Protein AF-A0A356KGA0-F1 (afdb_monomer)

Nearest PDB structures (foldseek):
  7dek-assembly2_D  TM=6.630E-01  e=8.974E-05  Pseudomonas aeruginosa PAO1
  8r39-assembly1_C-2  TM=6.824E-01  e=3.958E-04  Legionella pneumophila
  8bjd-assembly1_A  TM=7.118E-01  e=1.112E-03  Legionella pneumophila

Secondary structure (DSSP, 8-state):
--SHHHHHHHHHHHH----HHHHHHHHHHHHHHHHHHHS-HHHHHHHHHHHHHHHHHHHHHHHHHHHHHHHHHHHTTSTTEEE-TTS-EEE-SS---SPPPPTT-------EEE-TTS-EEEEHHHH-

pLDDT: mean 87.58, std 15.33, range [39.41, 97.88]

Sequence (128 aa):
AGEAGRGFADGLRGQLSISEDELDKQLFDLRVAMIKKQVPKQHQERAIRQAKSEMEKMKAGRQAKGAGEKWLAENGKKEGVKTTASGLQYKVLKEGTGPQPTAADTVTVHYVGKLIDGKEFDSSVKRG

Structure (mmCIF, N/CA/C/O backbone):
data_AF-A0A356KGA0-F1
#
_entry.id   AF-A0A356KGA0-F1
#
loop_
_atom_site.group_PDB
_atom_site.id
_atom_site.type_symbol
_atom_site.label_atom_id
_atom_site.label_alt_id
_atom_site.label_comp_id
_atom_site.label_asym_id
_atom_site.label_entity_id
_atom_site.label_seq_id
_atom_site.pdbx_PDB_ins_code
_atom_site.Cartn_x
_atom_site.Cartn_y
_atom_site.Cartn_z
_atom_site.occupancy
_atom_site.B_iso_or_equiv
_atom_site.auth_seq_id
_atom_site.auth_comp_id
_atom_site.auth_asym_id
_atom_site.auth_atom_id
_atom_site.pdbx_PDB_model_num
ATOM 1 N N . ALA A 1 1 ? -8.374 -16.882 -18.886 1.00 39.41 1 ALA A N 1
ATOM 2 C CA . ALA A 1 1 ? -6.981 -17.129 -19.313 1.00 39.41 1 ALA A CA 1
ATOM 3 C C . ALA A 1 1 ? -6.048 -16.186 -18.547 1.00 39.41 1 ALA A C 1
ATOM 5 O O . ALA A 1 1 ? -5.872 -15.051 -18.959 1.00 39.41 1 ALA A O 1
ATOM 6 N N . GLY A 1 2 ? -5.543 -16.596 -17.379 1.00 44.97 2 GLY A N 1
ATOM 7 C CA . GLY A 1 2 ? -4.738 -15.713 -16.513 1.00 44.97 2 GLY A CA 1
ATOM 8 C C . GLY A 1 2 ? -3.837 -16.422 -15.496 1.00 44.97 2 GLY A C 1
ATOM 9 O O . GLY A 1 2 ? -3.081 -15.759 -14.794 1.00 44.97 2 GLY A O 1
ATOM 10 N N . GLU A 1 3 ? -3.872 -17.755 -15.427 1.00 43.25 3 GLU A N 1
ATOM 11 C CA . GLU A 1 3 ? -3.122 -18.529 -14.425 1.00 43.25 3 GLU A CA 1
ATOM 12 C C . GLU A 1 3 ? -1.797 -19.102 -14.949 1.00 43.25 3 GLU A C 1
ATOM 14 O O . GLU A 1 3 ? -0.891 -19.370 -14.163 1.00 43.25 3 GLU A O 1
ATOM 19 N N . ALA A 1 4 ? -1.613 -19.190 -16.271 1.00 45.16 4 ALA A N 1
ATOM 20 C CA . ALA A 1 4 ? -0.406 -19.774 -16.866 1.00 45.16 4 ALA A CA 1
ATOM 21 C C . ALA A 1 4 ? 0.875 -18.940 -16.634 1.00 45.16 4 ALA A C 1
ATOM 23 O O . ALA A 1 4 ? 1.977 -19.479 -16.673 1.00 45.16 4 ALA A O 1
ATOM 24 N N . GLY A 1 5 ? 0.752 -17.635 -16.357 1.00 45.03 5 GLY A N 1
ATOM 25 C CA . GLY A 1 5 ? 1.905 -16.755 -16.123 1.00 45.03 5 GLY A CA 1
ATOM 26 C C . GLY A 1 5 ? 2.461 -16.800 -14.696 1.00 45.03 5 GLY A C 1
ATOM 27 O O . GLY A 1 5 ? 3.655 -16.576 -14.504 1.00 45.03 5 GLY A O 1
ATOM 28 N N . ARG A 1 6 ? 1.623 -17.107 -13.691 1.00 51.66 6 ARG A N 1
ATOM 29 C CA . ARG A 1 6 ? 2.071 -17.195 -12.288 1.00 51.66 6 ARG A CA 1
ATOM 30 C C . ARG A 1 6 ? 2.831 -18.491 -12.034 1.00 51.66 6 ARG A C 1
ATOM 32 O O . ARG A 1 6 ? 3.944 -18.431 -11.530 1.00 51.66 6 ARG A O 1
ATOM 39 N N . GLY A 1 7 ? 2.310 -19.620 -12.521 1.00 46.81 7 GLY A N 1
ATOM 40 C CA . GLY A 1 7 ? 2.945 -20.932 -12.356 1.00 46.81 7 GLY A CA 1
ATOM 41 C C . GLY A 1 7 ? 4.339 -21.039 -12.983 1.00 46.81 7 GLY A C 1
ATOM 42 O O . GLY A 1 7 ? 5.214 -21.671 -12.404 1.00 46.81 7 GLY A O 1
ATOM 43 N N . PHE A 1 8 ? 4.593 -20.370 -14.114 1.00 52.25 8 PHE A N 1
ATOM 44 C CA . PHE A 1 8 ? 5.932 -20.346 -14.718 1.00 52.25 8 PHE A CA 1
ATOM 45 C C . PHE A 1 8 ? 6.933 -19.532 -13.879 1.00 52.25 8 PHE A C 1
ATOM 47 O O . PHE A 1 8 ? 8.061 -19.965 -13.655 1.00 52.25 8 PHE A O 1
ATOM 54 N N . ALA A 1 9 ? 6.506 -18.379 -13.353 1.00 53.53 9 ALA A N 1
ATOM 55 C CA . ALA A 1 9 ? 7.329 -17.547 -12.475 1.00 53.53 9 ALA A CA 1
ATOM 56 C C . ALA A 1 9 ? 7.525 -18.163 -11.075 1.00 53.53 9 ALA A C 1
ATOM 58 O O . ALA A 1 9 ? 8.529 -17.892 -10.419 1.00 53.53 9 ALA A O 1
ATOM 59 N N . ASP A 1 10 ? 6.571 -18.963 -10.595 1.00 58.59 10 ASP A N 1
ATOM 60 C CA . ASP A 1 10 ? 6.676 -19.737 -9.352 1.00 58.59 10 ASP A CA 1
ATOM 61 C C . ASP A 1 10 ? 7.566 -20.983 -9.539 1.00 58.59 10 ASP A C 1
ATOM 63 O O . ASP A 1 10 ? 8.422 -21.258 -8.701 1.00 58.59 10 ASP A O 1
ATOM 67 N N . GLY A 1 11 ? 7.446 -21.686 -10.673 1.00 55.44 11 GLY A N 1
ATOM 68 C CA . GLY A 1 11 ? 8.246 -22.873 -11.003 1.00 55.44 11 GLY A CA 1
ATOM 69 C C . GLY A 1 11 ? 9.735 -22.579 -11.209 1.00 55.44 11 GLY A C 1
ATOM 70 O O . GLY A 1 11 ? 10.581 -23.345 -10.756 1.00 55.44 11 GLY A O 1
ATOM 71 N N . LEU A 1 12 ? 10.078 -21.429 -11.799 1.00 54.38 12 LEU A N 1
ATOM 72 C CA . LEU A 1 12 ? 11.472 -20.972 -11.904 1.00 54.38 12 LEU A CA 1
ATOM 73 C C . LEU A 1 12 ? 12.086 -20.602 -10.543 1.00 54.38 12 LEU A C 1
ATOM 75 O O . LEU A 1 12 ? 13.283 -20.800 -10.343 1.00 54.38 12 LEU A O 1
ATOM 79 N N . ARG A 1 13 ? 11.280 -20.107 -9.592 1.00 55.97 13 ARG A N 1
ATOM 80 C CA . ARG A 1 13 ? 11.744 -19.730 -8.244 1.00 55.97 13 ARG A CA 1
ATOM 81 C C . ARG A 1 13 ? 12.117 -20.930 -7.372 1.00 55.97 13 ARG A C 1
ATOM 83 O O . ARG A 1 13 ? 12.976 -20.793 -6.510 1.00 55.97 13 ARG A O 1
ATOM 90 N N . GLY A 1 14 ? 11.500 -22.092 -7.590 1.00 51.50 14 GLY A N 1
ATOM 91 C CA . GLY A 1 14 ? 11.787 -23.310 -6.823 1.00 51.50 14 GLY A CA 1
ATOM 92 C C . GLY A 1 14 ? 13.060 -24.052 -7.245 1.00 51.50 14 GLY A C 1
ATOM 93 O O . GLY A 1 14 ? 13.558 -24.873 -6.480 1.00 51.50 14 GLY A O 1
ATOM 94 N N . GLN A 1 15 ? 13.589 -23.775 -8.444 1.00 50.69 15 GLN A N 1
ATOM 95 C CA . GLN A 1 15 ? 14.655 -24.577 -9.062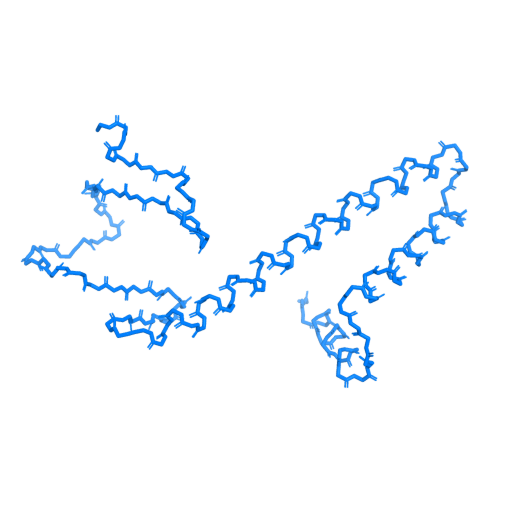 1.00 50.69 15 GLN A CA 1
ATOM 96 C C . GLN A 1 15 ? 15.939 -23.793 -9.382 1.00 50.69 15 GLN A C 1
ATOM 98 O O . GLN A 1 15 ? 16.959 -24.407 -9.689 1.00 50.69 15 GLN A O 1
ATOM 103 N N . LEU A 1 16 ? 15.930 -22.459 -9.271 1.00 47.75 16 LEU A N 1
ATOM 104 C CA . LEU A 1 16 ? 17.131 -21.627 -9.367 1.00 47.75 16 LEU A CA 1
ATOM 105 C C . LEU A 1 16 ? 17.381 -20.904 -8.043 1.00 47.75 16 LEU A C 1
ATOM 107 O O . LEU A 1 16 ? 16.610 -20.042 -7.634 1.00 47.75 16 LEU A O 1
ATOM 111 N N . SER A 1 17 ? 18.509 -21.211 -7.405 1.00 58.81 17 SER A N 1
ATOM 112 C CA . SER A 1 17 ? 19.058 -20.491 -6.252 1.00 58.81 17 SER A CA 1
ATOM 113 C C . SER A 1 17 ? 19.618 -19.120 -6.663 1.00 58.81 17 SER A C 1
ATOM 115 O O . SER A 1 17 ? 20.804 -18.842 -6.492 1.00 58.81 17 SER A O 1
ATOM 117 N N . ILE A 1 18 ? 18.789 -18.284 -7.281 1.00 69.19 18 ILE A N 1
ATOM 118 C CA . ILE A 1 18 ? 19.140 -16.938 -7.736 1.00 69.19 18 ILE A CA 1
ATOM 119 C C . ILE A 1 18 ? 18.312 -15.945 -6.918 1.00 69.19 18 ILE A C 1
ATOM 121 O O . ILE A 1 18 ? 17.106 -16.117 -6.750 1.00 69.19 18 ILE A O 1
ATOM 125 N N . SER A 1 19 ? 18.966 -14.919 -6.368 1.00 82.75 19 SER A N 1
ATOM 126 C CA . SER A 1 19 ? 18.284 -13.863 -5.615 1.00 82.75 19 SER A CA 1
ATOM 127 C C . SER A 1 19 ? 17.364 -13.044 -6.526 1.00 82.75 19 SER A C 1
ATOM 129 O O . SER A 1 19 ? 17.587 -12.952 -7.733 1.00 82.75 19 SER A O 1
ATOM 131 N N . GLU A 1 20 ? 16.341 -12.397 -5.958 1.00 82.06 20 GLU A N 1
ATOM 132 C CA . GLU A 1 20 ? 15.443 -11.520 -6.730 1.00 82.06 20 GLU A CA 1
ATOM 133 C C . GLU A 1 20 ? 16.209 -10.419 -7.484 1.00 82.06 20 GLU A C 1
ATOM 135 O O . GLU A 1 20 ? 15.871 -10.104 -8.623 1.00 82.06 20 GLU A O 1
ATOM 140 N N . ASP A 1 21 ? 17.276 -9.886 -6.882 1.00 85.69 21 ASP A N 1
ATOM 141 C CA . ASP A 1 21 ? 18.137 -8.875 -7.502 1.00 85.69 21 ASP A CA 1
ATOM 142 C C . ASP A 1 21 ? 18.908 -9.412 -8.719 1.00 85.69 21 ASP A C 1
ATOM 144 O O . ASP A 1 21 ? 19.056 -8.709 -9.721 1.00 85.69 21 ASP A O 1
ATOM 148 N N . GLU A 1 22 ? 19.388 -10.656 -8.658 1.00 88.31 22 GLU A N 1
ATOM 149 C CA . GLU A 1 22 ? 20.135 -11.263 -9.763 1.00 88.31 22 GLU A CA 1
ATOM 150 C C . GLU A 1 22 ? 19.194 -11.676 -10.907 1.00 88.31 22 GLU A C 1
ATOM 152 O O . GLU A 1 22 ? 19.523 -11.475 -12.076 1.00 88.31 22 GLU A O 1
ATOM 157 N N . LEU A 1 23 ? 17.981 -12.147 -10.592 1.00 88.12 23 LEU A N 1
ATOM 158 C CA . LEU A 1 23 ? 16.933 -12.391 -11.590 1.00 88.12 23 LEU A CA 1
ATOM 159 C C . LEU A 1 23 ? 16.562 -11.104 -12.340 1.00 88.12 23 LEU A C 1
ATOM 161 O O . LEU A 1 23 ? 16.426 -11.100 -13.565 1.00 88.12 23 LEU A O 1
ATOM 165 N N . ASP A 1 24 ? 16.422 -10.004 -11.605 1.00 88.44 24 ASP A N 1
ATOM 166 C CA . ASP A 1 24 ? 16.148 -8.687 -12.162 1.00 88.44 24 ASP A CA 1
ATOM 167 C C . ASP A 1 24 ? 17.256 -8.256 -13.130 1.00 88.44 24 ASP A C 1
ATOM 169 O O . ASP A 1 24 ? 16.980 -7.899 -14.281 1.00 88.44 24 ASP A O 1
ATOM 173 N N . LYS A 1 25 ? 18.517 -8.349 -12.706 1.00 90.69 25 LYS A N 1
ATOM 174 C CA . LYS A 1 25 ? 19.672 -8.023 -13.547 1.00 90.69 25 LYS A CA 1
ATOM 175 C C . LYS A 1 25 ? 19.700 -8.853 -14.836 1.00 90.69 25 LYS A C 1
ATOM 177 O O . LYS A 1 25 ? 19.834 -8.285 -15.918 1.00 90.69 25 LYS A O 1
ATOM 182 N N . GLN A 1 26 ? 19.497 -10.169 -14.745 1.00 92.31 26 GLN A N 1
ATOM 183 C CA . GLN A 1 26 ? 19.457 -11.048 -15.919 1.00 92.31 26 GLN A CA 1
ATOM 184 C C . GLN A 1 26 ? 18.319 -10.687 -16.883 1.00 92.31 26 GLN A C 1
ATOM 186 O O . GLN A 1 26 ? 18.511 -10.671 -18.102 1.00 92.31 26 GLN A O 1
ATOM 191 N N . LEU A 1 27 ? 17.138 -10.353 -16.356 1.00 92.00 27 LEU A N 1
ATOM 192 C CA . LEU A 1 27 ? 16.001 -9.927 -17.169 1.00 92.00 27 LEU A CA 1
ATOM 193 C C . LEU A 1 27 ? 16.274 -8.588 -17.871 1.00 92.00 27 LEU A C 1
ATOM 195 O O . LEU A 1 27 ? 15.886 -8.404 -19.030 1.00 92.00 27 LEU A O 1
ATOM 199 N N . PHE A 1 28 ? 16.957 -7.663 -17.195 1.00 94.38 28 PHE A N 1
ATOM 200 C CA . PHE A 1 28 ? 17.378 -6.399 -17.790 1.00 94.38 28 PHE A CA 1
ATOM 201 C C . PHE A 1 28 ? 18.362 -6.614 -18.935 1.00 94.38 28 PHE A C 1
ATOM 203 O O . PHE A 1 28 ? 18.142 -6.094 -20.030 1.00 94.38 28 PHE A O 1
ATOM 210 N N . ASP A 1 29 ? 19.401 -7.416 -18.711 1.00 95.19 29 ASP A N 1
ATOM 211 C CA . ASP A 1 29 ? 20.421 -7.716 -19.715 1.00 95.19 29 ASP A CA 1
ATOM 212 C C . ASP A 1 29 ? 19.802 -8.380 -20.950 1.00 95.19 29 ASP A C 1
ATOM 214 O O . ASP A 1 29 ? 20.070 -7.969 -22.085 1.00 95.19 29 ASP A O 1
ATOM 218 N N . LEU A 1 30 ? 18.884 -9.332 -20.744 1.00 95.25 30 LEU A N 1
ATOM 219 C CA . LEU A 1 30 ? 18.113 -9.949 -21.822 1.00 95.25 30 LEU A CA 1
ATOM 220 C C . LEU A 1 30 ? 17.293 -8.906 -22.601 1.00 95.25 30 LEU A C 1
ATOM 222 O O . LEU A 1 30 ? 17.285 -8.912 -23.836 1.00 95.25 30 LEU A O 1
ATOM 226 N N . ARG A 1 31 ? 16.632 -7.971 -21.907 1.00 93.25 31 ARG A N 1
ATOM 227 C CA . ARG A 1 31 ? 15.842 -6.907 -22.545 1.00 93.25 31 ARG A CA 1
ATOM 228 C C . ARG A 1 31 ? 16.720 -5.929 -23.324 1.00 93.25 31 ARG A C 1
ATOM 230 O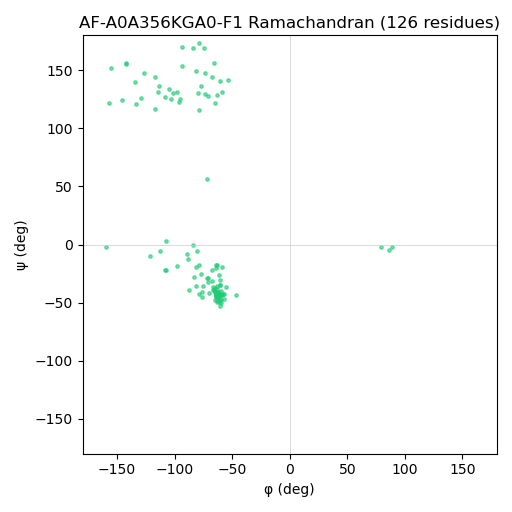 O . ARG A 1 31 ? 16.355 -5.543 -24.434 1.00 93.25 31 ARG A O 1
ATOM 237 N N . VAL A 1 32 ? 17.896 -5.579 -22.806 1.00 96.62 32 VAL A N 1
ATOM 238 C CA . VAL A 1 32 ? 18.893 -4.761 -23.513 1.00 96.62 32 VAL A CA 1
ATOM 239 C C . VAL A 1 32 ? 19.394 -5.475 -24.769 1.00 96.62 32 VAL A C 1
ATOM 241 O O . VAL A 1 32 ? 19.475 -4.849 -25.828 1.00 96.62 32 VAL A O 1
ATOM 244 N N . ALA A 1 33 ? 19.689 -6.775 -24.694 1.00 97.00 33 ALA A N 1
ATOM 245 C CA . ALA A 1 33 ? 20.108 -7.565 -25.851 1.00 97.00 33 ALA A CA 1
ATOM 246 C C . ALA A 1 33 ? 19.022 -7.602 -26.942 1.00 97.00 33 ALA A C 1
ATOM 248 O O . ALA A 1 33 ? 19.320 -7.390 -28.120 1.00 97.00 33 ALA A O 1
ATOM 249 N N . MET A 1 34 ? 17.752 -7.782 -26.557 1.00 96.00 34 MET A N 1
ATOM 250 C CA . MET A 1 34 ? 16.622 -7.723 -27.491 1.00 96.00 34 MET A CA 1
ATOM 251 C C . MET A 1 34 ? 16.466 -6.339 -28.136 1.00 96.00 34 MET A C 1
ATOM 253 O O . MET A 1 34 ? 16.310 -6.254 -29.355 1.00 96.00 34 MET A O 1
ATOM 257 N N . ILE A 1 35 ? 16.581 -5.256 -27.357 1.00 96.25 35 ILE A N 1
ATOM 258 C CA . ILE A 1 35 ? 16.532 -3.877 -27.873 1.00 96.25 35 ILE A CA 1
ATOM 259 C C . ILE A 1 35 ? 17.643 -3.648 -28.896 1.00 96.25 35 ILE A C 1
ATOM 261 O O . ILE A 1 35 ? 17.377 -3.161 -29.990 1.00 96.25 35 ILE A O 1
ATOM 265 N N . LYS A 1 36 ? 18.882 -4.044 -28.589 1.00 94.62 36 LYS A N 1
ATOM 266 C CA . LYS A 1 36 ? 20.012 -3.882 -29.515 1.00 94.62 36 LYS A CA 1
ATOM 267 C C . LYS A 1 36 ? 19.817 -4.637 -30.834 1.00 94.62 36 LYS A C 1
ATOM 269 O O . LYS A 1 36 ? 20.316 -4.180 -31.859 1.00 94.62 36 LYS A O 1
ATOM 274 N N . LYS A 1 37 ? 19.097 -5.765 -30.813 1.00 95.94 37 LYS A N 1
ATOM 275 C CA . LYS A 1 37 ? 18.810 -6.589 -31.997 1.00 95.94 37 LYS A CA 1
ATOM 276 C C . LYS A 1 37 ? 17.643 -6.060 -32.840 1.00 95.94 37 LYS A C 1
ATOM 278 O O . LYS A 1 37 ? 17.683 -6.201 -34.055 1.00 95.94 37 LYS A O 1
ATOM 283 N N . GLN A 1 38 ? 16.608 -5.496 -32.214 1.00 93.19 38 GLN A N 1
ATOM 284 C CA . GLN A 1 38 ? 15.342 -5.158 -32.888 1.00 93.19 38 GLN A CA 1
ATOM 285 C C . GLN A 1 38 ? 15.120 -3.653 -33.093 1.00 93.19 38 GLN A C 1
ATOM 287 O O . GLN A 1 38 ? 14.349 -3.261 -33.965 1.00 93.19 38 GLN A O 1
ATOM 292 N N . VAL A 1 39 ? 15.777 -2.796 -32.308 1.00 95.19 39 VAL A N 1
ATOM 293 C CA . VAL A 1 39 ? 15.576 -1.342 -32.336 1.00 95.19 39 VAL A CA 1
ATOM 294 C C . VAL A 1 39 ? 16.715 -0.667 -33.116 1.00 95.19 39 VAL A C 1
ATOM 296 O O . VAL A 1 39 ? 17.889 -0.924 -32.817 1.00 95.19 39 VAL A O 1
ATOM 299 N N . PRO A 1 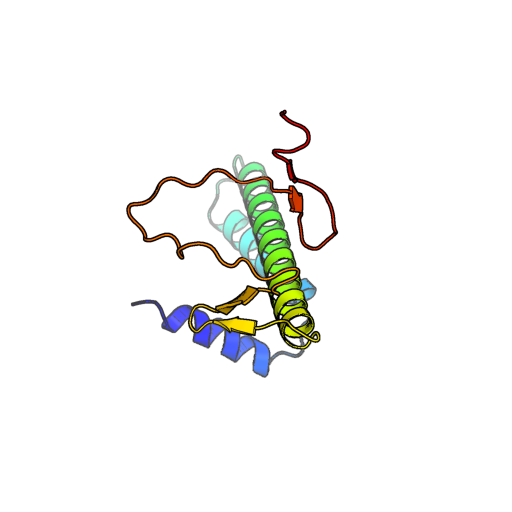40 ? 16.416 0.231 -34.081 1.00 96.69 40 PRO A N 1
ATOM 300 C CA . PRO A 1 40 ? 17.435 1.010 -34.788 1.00 96.69 40 PRO A CA 1
ATOM 301 C C . PRO A 1 40 ? 18.354 1.764 -33.819 1.00 96.69 40 PRO A C 1
ATOM 303 O O . PRO A 1 40 ? 17.869 2.315 -32.832 1.00 96.69 40 PRO A O 1
ATOM 306 N N . LYS A 1 41 ? 19.663 1.847 -34.113 1.00 94.75 41 LYS A N 1
ATOM 307 C CA . LYS A 1 41 ? 20.683 2.445 -33.216 1.00 94.75 41 LYS A CA 1
ATOM 308 C C . LYS A 1 41 ? 20.273 3.799 -32.623 1.00 94.75 41 LYS A C 1
ATOM 310 O O . LYS A 1 41 ? 20.394 3.989 -31.419 1.00 94.75 41 LYS A O 1
ATOM 315 N N . GLN A 1 42 ? 19.696 4.680 -33.442 1.00 94.81 42 GLN A N 1
ATOM 316 C CA . GLN A 1 42 ? 19.197 6.006 -33.043 1.00 94.81 42 GLN A CA 1
ATOM 317 C C . GLN A 1 42 ? 18.121 5.996 -31.938 1.00 94.81 42 GLN A C 1
ATOM 319 O O . GLN A 1 42 ? 17.889 7.010 -31.287 1.00 94.81 42 GLN A O 1
ATOM 324 N N . HIS A 1 43 ? 17.448 4.866 -31.709 1.00 95.94 43 HIS A N 1
ATOM 325 C CA . HIS A 1 43 ? 16.400 4.720 -30.697 1.00 95.94 43 HIS A CA 1
ATOM 326 C C . HIS A 1 43 ? 16.794 3.791 -29.540 1.00 95.94 43 HIS A C 1
ATOM 328 O O . HIS A 1 43 ? 16.046 3.696 -28.565 1.00 95.94 43 HIS A O 1
ATOM 334 N N . GLN A 1 44 ? 17.956 3.129 -29.606 1.00 93.62 44 GLN A N 1
ATOM 335 C CA . GLN A 1 44 ? 18.374 2.150 -28.596 1.00 93.62 44 GLN A CA 1
ATOM 336 C C . GLN A 1 44 ? 18.516 2.780 -27.211 1.00 93.62 44 GLN A C 1
ATOM 338 O O . GLN A 1 44 ? 17.989 2.238 -26.245 1.00 93.62 44 GLN A O 1
ATOM 343 N N . GLU A 1 45 ? 19.155 3.945 -27.100 1.00 94.62 45 GLU A N 1
ATOM 344 C CA . GLU A 1 45 ? 19.359 4.613 -25.807 1.00 94.62 45 GLU A CA 1
ATOM 345 C C . GLU A 1 45 ? 18.037 4.990 -25.132 1.00 94.62 45 GLU A C 1
ATOM 347 O O . GLU A 1 45 ? 17.840 4.731 -23.942 1.00 94.62 45 GLU A O 1
ATOM 352 N N . ARG A 1 46 ? 17.089 5.542 -25.901 1.00 96.19 46 ARG A N 1
ATOM 353 C CA . ARG A 1 46 ? 15.750 5.871 -25.396 1.00 96.19 46 ARG A CA 1
ATOM 354 C C . ARG A 1 46 ? 15.011 4.614 -24.941 1.00 96.19 46 ARG A C 1
ATOM 356 O O . ARG A 1 46 ? 14.428 4.625 -23.858 1.00 96.19 46 ARG A O 1
ATOM 363 N N . ALA A 1 47 ? 15.061 3.543 -25.732 1.00 96.06 47 ALA A N 1
ATOM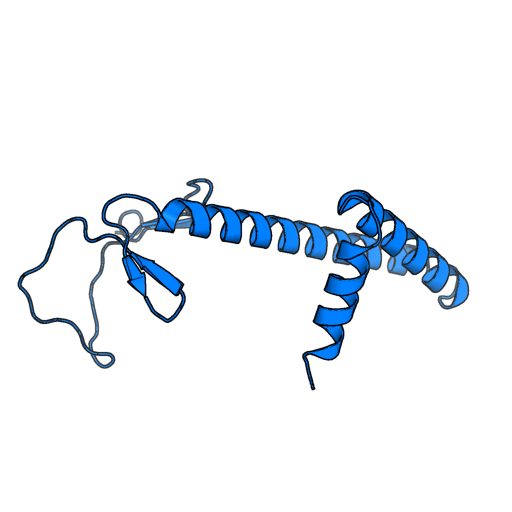 364 C CA . ALA A 1 47 ? 14.420 2.275 -25.399 1.00 96.06 47 ALA A CA 1
ATOM 365 C C . ALA A 1 47 ? 15.037 1.626 -24.146 1.00 96.06 47 ALA A C 1
ATOM 367 O O . ALA A 1 47 ? 14.304 1.167 -23.272 1.00 96.06 47 ALA A O 1
ATOM 368 N N . ILE A 1 48 ? 16.367 1.649 -24.002 1.00 95.62 48 ILE A N 1
ATOM 369 C CA . ILE A 1 48 ? 17.070 1.147 -22.810 1.00 95.62 48 ILE A CA 1
ATOM 370 C C . ILE A 1 48 ? 16.703 1.985 -21.580 1.00 95.62 48 ILE A C 1
ATOM 372 O O . ILE A 1 48 ? 16.415 1.429 -20.520 1.00 95.62 48 ILE A O 1
ATOM 376 N N . ARG A 1 49 ? 16.648 3.317 -21.707 1.00 96.19 49 ARG A N 1
ATOM 377 C CA . ARG A 1 49 ? 16.240 4.210 -20.611 1.00 96.19 49 ARG A CA 1
ATOM 378 C C . ARG A 1 49 ? 14.804 3.940 -20.155 1.00 96.19 49 ARG A C 1
ATOM 380 O O . ARG A 1 49 ? 14.544 3.922 -18.953 1.00 96.19 49 ARG A O 1
ATOM 387 N N . GLN A 1 50 ? 13.885 3.722 -21.094 1.00 95.06 50 GLN A N 1
ATOM 388 C CA . GLN A 1 50 ? 12.499 3.359 -20.788 1.00 95.06 50 GLN A CA 1
ATOM 389 C C . GLN A 1 50 ? 12.418 1.993 -20.105 1.00 95.06 50 GLN A C 1
ATOM 391 O O . GLN A 1 50 ? 11.817 1.895 -19.039 1.00 95.06 50 GLN A O 1
ATOM 396 N N . ALA A 1 51 ? 13.100 0.979 -20.644 1.00 94.38 51 ALA A N 1
ATOM 397 C CA . ALA A 1 51 ? 13.158 -0.352 -20.044 1.00 94.38 51 ALA A CA 1
ATOM 398 C C . ALA A 1 51 ? 13.708 -0.313 -18.609 1.00 94.38 51 ALA A C 1
ATOM 400 O O . ALA A 1 51 ? 13.138 -0.944 -17.722 1.00 94.38 51 ALA A O 1
ATOM 401 N N . LYS A 1 52 ? 14.761 0.478 -18.360 1.00 93.81 52 LYS A N 1
ATOM 402 C CA . LYS A 1 52 ? 15.308 0.674 -17.011 1.00 93.81 52 LYS A CA 1
ATOM 403 C C . LYS A 1 52 ? 14.283 1.330 -16.087 1.00 93.81 52 LYS A C 1
ATOM 405 O O . LYS A 1 52 ? 14.053 0.845 -14.990 1.00 93.81 52 LYS A O 1
ATOM 410 N N . SER A 1 53 ? 13.627 2.403 -16.529 1.00 95.50 53 SER A N 1
ATOM 411 C CA . SER A 1 53 ? 12.615 3.085 -15.711 1.00 95.50 53 SER A CA 1
ATOM 412 C C . SER A 1 53 ? 11.411 2.195 -15.385 1.00 95.50 53 SER A C 1
ATOM 414 O O . SER A 1 53 ? 10.922 2.231 -14.259 1.00 95.50 53 SER A O 1
ATOM 416 N N . GLU A 1 54 ? 10.928 1.402 -16.342 1.00 92.88 54 GLU A N 1
ATOM 417 C CA . GLU A 1 54 ? 9.845 0.438 -16.118 1.00 92.88 54 GLU A CA 1
ATOM 418 C C . GLU A 1 54 ? 10.251 -0.633 -15.113 1.00 92.88 54 GLU A C 1
ATOM 420 O O . GLU A 1 54 ? 9.491 -0.948 -14.202 1.00 92.88 54 GLU A O 1
ATOM 425 N N . MET A 1 55 ? 11.462 -1.163 -15.252 1.00 91.94 55 MET A N 1
ATOM 426 C CA . MET A 1 55 ? 11.982 -2.181 -14.357 1.00 91.94 55 MET A CA 1
ATOM 427 C C . MET A 1 55 ? 12.140 -1.664 -12.926 1.00 91.94 55 MET A C 1
ATOM 429 O O . MET A 1 55 ? 11.686 -2.331 -12.003 1.00 91.94 55 MET A O 1
ATOM 433 N N . GLU A 1 56 ? 12.700 -0.469 -12.730 1.00 92.50 56 GLU A N 1
ATOM 434 C CA . GLU A 1 56 ? 12.807 0.148 -11.400 1.00 92.50 56 GLU A CA 1
ATOM 435 C C . GLU A 1 56 ? 11.424 0.356 -10.764 1.00 92.50 56 GLU A C 1
ATOM 437 O O . GLU A 1 56 ? 11.228 0.066 -9.585 1.00 92.50 56 GLU A O 1
ATOM 442 N N . LYS A 1 57 ? 10.420 0.777 -11.549 1.00 92.44 57 LYS A N 1
ATOM 443 C CA . LYS A 1 57 ? 9.030 0.883 -11.069 1.00 92.44 57 LYS A CA 1
ATOM 444 C C . LYS A 1 57 ? 8.453 -0.476 -10.675 1.00 92.44 57 LYS A C 1
ATOM 446 O O . LYS A 1 57 ? 7.801 -0.585 -9.639 1.00 92.44 57 LYS A O 1
ATOM 451 N N . MET A 1 58 ? 8.695 -1.512 -11.478 1.00 89.75 58 MET A N 1
ATOM 452 C CA . MET A 1 58 ? 8.252 -2.878 -11.185 1.00 89.75 58 MET A CA 1
ATOM 453 C C . MET A 1 58 ? 8.946 -3.432 -9.939 1.00 89.75 58 MET A C 1
ATOM 455 O O . MET A 1 58 ? 8.293 -4.043 -9.095 1.00 89.75 58 MET A O 1
ATOM 459 N N . LYS A 1 59 ? 1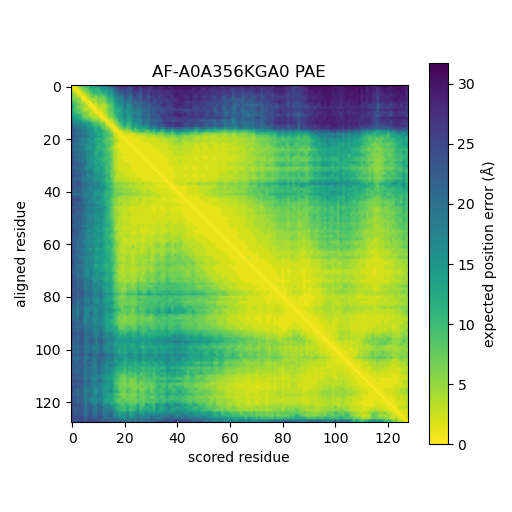0.248 -3.179 -9.778 1.00 90.25 59 LYS A N 1
ATOM 460 C CA . LYS A 1 59 ? 11.019 -3.540 -8.587 1.00 90.25 59 LYS A CA 1
ATOM 461 C C . LYS A 1 59 ? 10.465 -2.852 -7.344 1.00 90.25 59 LYS A C 1
ATOM 463 O O . LYS A 1 59 ? 10.098 -3.547 -6.401 1.00 90.25 59 LYS A O 1
ATOM 468 N N . ALA A 1 60 ? 10.300 -1.532 -7.379 1.00 89.88 60 ALA A N 1
ATOM 469 C CA . ALA A 1 60 ? 9.713 -0.775 -6.278 1.00 89.88 60 ALA A CA 1
ATOM 470 C C . ALA A 1 60 ? 8.294 -1.265 -5.932 1.00 89.88 60 ALA A C 1
ATOM 472 O O . ALA A 1 60 ? 7.972 -1.449 -4.761 1.00 89.88 60 ALA A O 1
ATOM 473 N N . GLY A 1 61 ? 7.459 -1.551 -6.938 1.00 89.88 61 GLY A N 1
ATOM 474 C CA . GLY A 1 61 ? 6.114 -2.097 -6.740 1.00 89.88 61 GLY A CA 1
ATOM 475 C C . GLY A 1 61 ? 6.113 -3.488 -6.099 1.00 89.88 61 GLY A C 1
ATOM 476 O O . GLY A 1 61 ? 5.346 -3.735 -5.170 1.00 89.88 61 GLY A O 1
ATOM 477 N N . ARG A 1 62 ? 6.998 -4.391 -6.543 1.00 89.75 62 ARG A N 1
ATOM 478 C CA . ARG A 1 62 ? 7.168 -5.724 -5.935 1.00 89.75 62 ARG A CA 1
ATOM 479 C C . ARG A 1 62 ? 7.663 -5.628 -4.496 1.00 89.75 62 ARG A C 1
ATOM 481 O O . ARG A 1 62 ? 7.106 -6.296 -3.633 1.00 89.75 62 ARG A O 1
ATOM 488 N N . GLN A 1 63 ? 8.646 -4.771 -4.227 1.00 8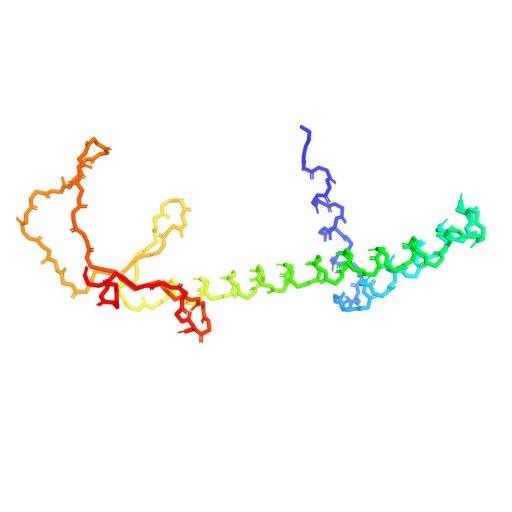9.69 63 GLN A N 1
ATOM 489 C CA . GLN A 1 63 ? 9.164 -4.541 -2.878 1.00 89.69 63 GLN A CA 1
ATOM 490 C C . GLN A 1 63 ? 8.084 -3.975 -1.949 1.00 89.69 63 GLN A C 1
ATOM 492 O O . GLN A 1 63 ? 7.900 -4.490 -0.849 1.00 89.69 63 GLN A O 1
ATOM 497 N N . ALA A 1 64 ? 7.320 -2.978 -2.404 1.00 89.75 64 ALA A N 1
ATOM 498 C CA . ALA A 1 64 ? 6.207 -2.414 -1.642 1.00 89.75 64 ALA A CA 1
ATOM 499 C C . ALA A 1 64 ? 5.119 -3.462 -1.361 1.00 89.75 64 ALA A C 1
ATOM 501 O O . ALA A 1 64 ? 4.630 -3.559 -0.235 1.00 89.75 64 ALA A O 1
ATOM 502 N N . LYS A 1 65 ? 4.783 -4.292 -2.357 1.00 90.44 65 LYS A N 1
ATOM 503 C CA . LYS A 1 65 ? 3.842 -5.403 -2.188 1.00 90.44 65 LYS A CA 1
ATOM 504 C C . LYS A 1 65 ? 4.353 -6.417 -1.160 1.00 90.44 65 LYS A C 1
ATOM 506 O O . LYS A 1 65 ? 3.623 -6.740 -0.230 1.00 90.44 65 LYS A O 1
ATOM 511 N N . GLY A 1 66 ? 5.602 -6.863 -1.284 1.00 91.44 66 GLY A N 1
ATOM 512 C CA . GLY A 1 66 ? 6.205 -7.819 -0.354 1.00 91.44 66 GLY A CA 1
ATOM 513 C C . GLY A 1 66 ? 6.311 -7.272 1.073 1.00 91.44 66 GLY A C 1
ATOM 514 O O . GLY A 1 66 ? 6.052 -7.996 2.032 1.00 91.44 66 GLY A O 1
ATOM 515 N N . ALA A 1 67 ? 6.630 -5.984 1.236 1.00 92.12 67 ALA A N 1
ATOM 516 C CA . ALA A 1 67 ? 6.6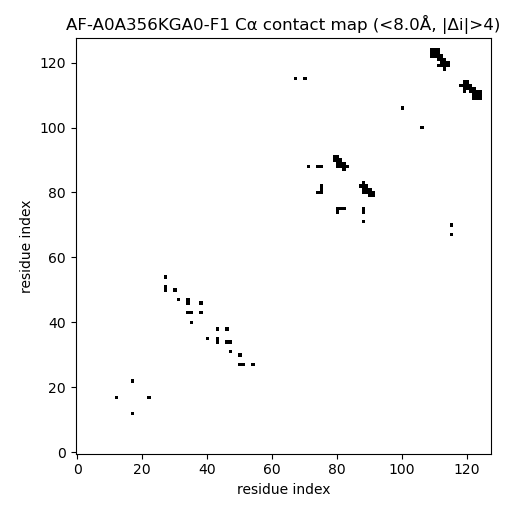14 -5.318 2.538 1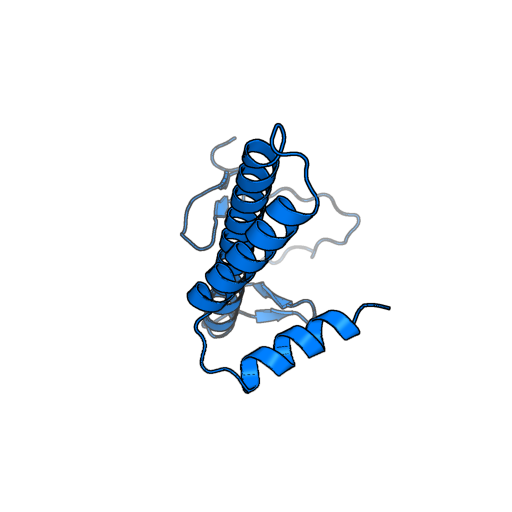.00 92.12 67 ALA A CA 1
ATOM 517 C C . ALA A 1 67 ? 5.197 -5.263 3.133 1.00 92.12 67 ALA A C 1
ATOM 519 O O . ALA A 1 67 ? 5.020 -5.556 4.314 1.00 92.12 67 ALA A O 1
ATOM 520 N N . GLY A 1 68 ? 4.184 -4.952 2.317 1.00 93.44 68 GLY A N 1
ATOM 521 C CA . GLY A 1 68 ? 2.782 -4.947 2.736 1.00 93.44 68 GLY A CA 1
ATOM 522 C C . GLY A 1 68 ? 2.269 -6.331 3.141 1.00 93.44 68 GLY A C 1
ATOM 523 O O . GLY A 1 68 ? 1.629 -6.463 4.180 1.00 93.44 68 GLY A O 1
ATOM 524 N N . GLU A 1 69 ? 2.589 -7.374 2.373 1.00 94.06 69 GLU A N 1
ATOM 525 C CA . GLU A 1 69 ? 2.215 -8.761 2.687 1.00 94.06 69 GLU A CA 1
ATOM 526 C C . GLU A 1 69 ? 2.840 -9.232 4.006 1.00 94.06 69 GLU A C 1
ATOM 528 O O . GLU A 1 69 ? 2.141 -9.792 4.853 1.00 94.06 69 GLU A O 1
ATOM 533 N N . LYS A 1 70 ? 4.130 -8.943 4.225 1.00 94.62 70 LYS A N 1
ATOM 534 C CA . LYS A 1 70 ? 4.810 -9.226 5.500 1.00 94.62 70 LYS A CA 1
ATOM 535 C C . LYS A 1 70 ? 4.159 -8.479 6.659 1.00 94.62 70 LYS A C 1
ATOM 537 O O . LYS A 1 70 ? 3.829 -9.091 7.672 1.00 94.62 70 LYS A O 1
ATOM 542 N N . TRP A 1 71 ? 3.911 -7.181 6.486 1.00 95.94 71 TRP A N 1
ATOM 543 C CA . TRP A 1 71 ? 3.279 -6.361 7.515 1.00 95.94 71 TRP A CA 1
ATOM 544 C C . TRP A 1 71 ? 1.886 -6.882 7.877 1.00 95.94 71 TRP A C 1
ATOM 546 O O . TRP A 1 71 ? 1.570 -6.992 9.057 1.00 95.94 71 TRP A O 1
ATOM 556 N N . LEU A 1 72 ? 1.063 -7.263 6.894 1.00 95.69 72 LEU A N 1
ATOM 557 C CA . LEU A 1 72 ? -0.261 -7.844 7.138 1.00 95.69 72 LEU A CA 1
ATOM 558 C C . LEU A 1 72 ? -0.166 -9.195 7.857 1.00 95.69 72 LEU A C 1
ATOM 560 O O . LEU A 1 72 ? -0.941 -9.450 8.781 1.00 95.69 72 LEU A O 1
ATOM 564 N N . ALA A 1 73 ? 0.790 -10.048 7.481 1.00 95.81 73 ALA A N 1
ATOM 565 C CA . ALA A 1 73 ? 1.005 -11.339 8.132 1.00 95.81 73 ALA A CA 1
ATOM 566 C C . ALA A 1 73 ? 1.409 -11.195 9.610 1.00 95.81 73 ALA A C 1
ATOM 568 O O . ALA A 1 73 ? 1.012 -12.010 10.444 1.00 95.81 73 ALA A O 1
ATOM 569 N N . GLU A 1 74 ? 2.183 -10.166 9.950 1.00 96.12 74 GLU A N 1
ATOM 570 C CA . GLU A 1 74 ? 2.561 -9.852 11.331 1.00 96.12 74 GLU A CA 1
ATOM 571 C C . GLU A 1 74 ? 1.439 -9.132 12.086 1.00 96.12 74 GLU A C 1
ATOM 573 O O . GLU A 1 74 ? 1.142 -9.466 13.233 1.00 96.12 74 GLU A O 1
ATOM 578 N N . ASN A 1 75 ? 0.776 -8.167 11.450 1.00 96.62 75 ASN A N 1
ATOM 579 C CA . ASN A 1 75 ? -0.275 -7.369 12.068 1.00 96.62 75 ASN A CA 1
ATOM 580 C C . ASN A 1 75 ? -1.500 -8.211 12.436 1.00 96.62 75 ASN A C 1
ATOM 582 O O . ASN A 1 75 ? -2.056 -8.026 13.516 1.00 96.62 75 ASN A O 1
ATOM 586 N N . GLY A 1 76 ? -1.859 -9.186 11.599 1.00 95.38 76 GLY A N 1
ATOM 587 C CA . GLY A 1 76 ? -2.968 -10.104 11.860 1.00 95.38 76 GLY A CA 1
ATOM 588 C C . GLY A 1 76 ? -2.773 -10.988 13.095 1.00 95.38 76 GLY A C 1
ATOM 589 O O . GLY A 1 76 ? -3.747 -11.520 13.614 1.00 95.38 76 GLY A O 1
ATOM 590 N N . LYS A 1 77 ? -1.534 -11.125 13.589 1.00 96.06 77 LYS A N 1
ATOM 591 C CA . LYS A 1 77 ? -1.200 -11.892 14.801 1.00 96.06 77 LYS A CA 1
ATOM 592 C C . LYS A 1 77 ? -1.275 -11.055 16.079 1.00 96.06 77 LYS A C 1
ATOM 594 O O . LYS A 1 77 ? -1.123 -11.602 17.168 1.00 96.06 77 LYS A O 1
ATOM 599 N N . LYS A 1 78 ? -1.453 -9.735 15.973 1.00 96.62 78 LYS A N 1
ATOM 600 C CA . LYS A 1 78 ? -1.486 -8.847 17.140 1.00 96.62 78 LYS A CA 1
ATOM 601 C C . LYS A 1 78 ? -2.795 -8.998 17.908 1.00 96.62 78 LYS A C 1
ATOM 603 O O . LYS A 1 78 ? -3.866 -9.180 17.335 1.00 96.62 78 LYS A O 1
ATOM 608 N N . GLU A 1 79 ? -2.711 -8.830 19.222 1.00 96.56 79 GLU A N 1
ATOM 609 C CA . GLU A 1 79 ? -3.864 -8.932 20.111 1.00 96.56 79 GLU A CA 1
ATOM 610 C C . GLU A 1 79 ? -4.968 -7.919 19.758 1.00 96.56 79 GLU A C 1
ATOM 612 O O . GLU A 1 79 ? -4.729 -6.713 19.582 1.00 96.56 79 GLU A O 1
ATOM 617 N N . GLY A 1 80 ? -6.201 -8.422 19.675 1.00 95.50 80 GLY A N 1
ATOM 618 C CA . GLY A 1 80 ? -7.394 -7.646 19.342 1.00 95.50 80 GLY A CA 1
ATOM 619 C C . GLY A 1 80 ? -7.573 -7.354 17.850 1.00 95.50 80 GLY A C 1
ATOM 620 O O . GLY A 1 80 ? -8.579 -6.744 17.485 1.00 95.50 80 GLY A O 1
ATOM 621 N N . VAL A 1 81 ? -6.640 -7.774 16.985 1.00 97.50 81 VAL A N 1
ATOM 622 C CA . VAL A 1 81 ? -6.816 -7.693 15.530 1.00 97.50 81 VAL A CA 1
ATOM 623 C C . VAL A 1 81 ? -7.696 -8.847 15.056 1.00 97.50 81 VAL A C 1
ATOM 625 O O . VAL A 1 81 ? -7.464 -10.008 15.380 1.00 97.50 81 VAL A O 1
ATOM 628 N N . LYS A 1 82 ? -8.717 -8.517 14.267 1.00 96.56 82 LYS A N 1
ATOM 629 C CA . LYS A 1 82 ? -9.613 -9.461 13.596 1.00 96.56 82 LYS A CA 1
ATOM 630 C C . LYS A 1 82 ? -9.405 -9.355 12.090 1.00 96.56 82 LYS A C 1
ATOM 632 O O . LYS A 1 82 ? -9.322 -8.248 11.561 1.00 96.56 82 LYS A O 1
ATOM 637 N N . THR A 1 83 ? -9.345 -10.498 11.409 1.00 97.19 83 THR A N 1
ATOM 638 C CA . THR A 1 83 ? -9.227 -10.576 9.944 1.00 97.19 83 THR A CA 1
ATOM 639 C C . THR A 1 83 ? -10.550 -11.052 9.355 1.00 97.19 83 THR A C 1
ATOM 641 O O . THR A 1 83 ? -11.092 -12.068 9.782 1.00 97.19 83 THR A O 1
ATOM 644 N N . THR A 1 84 ? -11.085 -10.308 8.393 1.00 96.06 84 THR A N 1
ATOM 645 C CA . THR A 1 84 ? -12.318 -10.654 7.668 1.00 96.06 84 THR A CA 1
ATOM 646 C C . THR A 1 84 ? -12.036 -11.611 6.503 1.00 96.06 84 THR A C 1
ATOM 648 O O . THR A 1 84 ? -10.887 -11.784 6.098 1.00 96.06 84 THR A O 1
ATOM 651 N N . ALA A 1 85 ? -13.083 -12.187 5.902 1.00 95.25 85 ALA A N 1
ATOM 652 C CA . ALA A 1 85 ? -12.953 -13.075 4.741 1.00 95.25 85 ALA A CA 1
ATOM 653 C C . ALA A 1 85 ? -12.322 -12.402 3.504 1.00 95.25 85 ALA A C 1
ATOM 655 O O . ALA A 1 85 ? -11.706 -13.080 2.688 1.00 95.25 85 ALA A O 1
ATOM 656 N N . SER A 1 86 ? -12.436 -11.075 3.371 1.00 95.75 86 SER A N 1
ATOM 657 C CA . SER A 1 86 ? -11.781 -10.317 2.296 1.00 95.75 86 SER A CA 1
ATOM 658 C C . SER A 1 86 ? -10.299 -10.027 2.569 1.00 95.75 86 SER A C 1
ATOM 660 O O . SER A 1 86 ? -9.620 -9.467 1.713 1.00 95.75 86 SER A O 1
ATOM 662 N N . GLY A 1 87 ? -9.794 -10.374 3.757 1.00 95.31 87 GLY A N 1
ATOM 663 C CA . GLY A 1 87 ? -8.435 -10.067 4.203 1.00 95.31 87 GLY A CA 1
ATOM 664 C C . GLY A 1 87 ? -8.290 -8.718 4.912 1.00 95.31 87 GLY A C 1
ATOM 665 O O . GLY A 1 87 ? -7.200 -8.407 5.391 1.00 95.31 87 GLY A O 1
ATOM 666 N N . LEU A 1 88 ? -9.363 -7.923 5.040 1.00 96.44 88 LEU A N 1
ATOM 667 C CA . LEU A 1 88 ? -9.329 -6.688 5.829 1.00 96.44 88 LEU A CA 1
ATOM 668 C C . LEU A 1 88 ? -9.061 -7.015 7.302 1.00 96.44 88 LEU A C 1
ATOM 670 O O . LEU A 1 88 ? -9.775 -7.830 7.892 1.00 96.44 88 LEU A O 1
ATOM 674 N N . GLN A 1 89 ? -8.069 -6.342 7.885 1.00 97.88 89 GLN A N 1
ATOM 675 C CA . GLN A 1 89 ? -7.721 -6.434 9.299 1.00 97.88 89 GLN A CA 1
ATOM 676 C C . GLN A 1 89 ? -8.183 -5.188 10.047 1.00 97.88 89 GLN A C 1
ATOM 678 O O . GLN A 1 89 ? -7.931 -4.069 9.601 1.00 97.88 89 GLN A O 1
ATOM 683 N N . TYR A 1 90 ? -8.820 -5.368 11.200 1.00 97.19 90 TYR A N 1
ATOM 684 C CA . TYR A 1 90 ? -9.261 -4.261 12.047 1.00 97.19 90 TYR A CA 1
ATOM 685 C C . TYR A 1 90 ? -9.095 -4.586 13.530 1.00 97.19 90 TYR A C 1
ATOM 687 O O . TYR A 1 90 ? -9.106 -5.748 13.932 1.00 97.19 90 TYR A O 1
ATOM 695 N N . LYS A 1 91 ? -8.968 -3.545 14.354 1.00 96.94 91 LYS A N 1
ATOM 696 C CA . LYS A 1 91 ? -8.984 -3.637 15.816 1.00 96.94 91 LYS A CA 1
ATOM 697 C C . LYS A 1 91 ? -9.978 -2.621 16.358 1.00 96.94 91 LYS A C 1
ATOM 699 O O . LYS A 1 91 ? -9.882 -1.437 16.044 1.00 96.94 91 LYS A O 1
ATOM 704 N N . VAL A 1 92 ? -10.920 -3.082 17.175 1.00 95.94 92 VAL A N 1
ATOM 705 C CA . VAL A 1 92 ? -11.851 -2.195 17.881 1.00 95.94 92 VAL A CA 1
ATOM 706 C C . VAL A 1 92 ? -11.111 -1.605 19.076 1.00 95.94 92 VAL A C 1
ATOM 708 O O . VAL A 1 92 ? -10.677 -2.340 19.958 1.00 95.94 92 VAL A O 1
ATOM 711 N N . LEU A 1 93 ? -10.916 -0.285 19.077 1.00 95.38 93 LEU A N 1
ATOM 712 C CA . LEU A 1 93 ? -10.271 0.426 20.190 1.00 95.38 93 LEU A CA 1
ATOM 713 C C . LEU A 1 93 ? -11.281 0.828 21.266 1.00 95.38 93 LEU A C 1
ATOM 715 O O . LEU A 1 93 ? -10.991 0.758 22.455 1.00 95.38 93 LEU A O 1
ATOM 719 N N . LYS A 1 94 ? -12.470 1.246 20.832 1.00 95.06 94 LYS A N 1
ATOM 720 C CA . LYS A 1 94 ? -13.606 1.580 21.683 1.00 95.06 94 LYS A CA 1
ATOM 721 C C . LYS A 1 94 ? -14.873 1.170 20.950 1.00 95.06 94 LYS A C 1
ATOM 723 O O . LYS A 1 94 ? -15.076 1.577 19.809 1.00 95.06 94 LYS A O 1
ATOM 728 N N . GLU A 1 95 ? -15.687 0.351 21.595 1.00 94.50 95 GLU A N 1
ATOM 729 C CA . GLU A 1 95 ? -16.961 -0.088 21.037 1.00 94.50 95 GLU A CA 1
ATOM 730 C C . GLU A 1 95 ? -18.005 1.028 21.156 1.00 94.50 95 GLU A C 1
ATOM 732 O O . GLU A 1 95 ? -18.081 1.727 22.171 1.00 94.50 95 GLU A O 1
ATOM 737 N N . GLY A 1 96 ? -18.762 1.238 20.081 1.00 93.31 96 GLY A N 1
ATOM 738 C CA . GLY A 1 96 ? -19.897 2.154 20.059 1.00 93.31 96 GLY A CA 1
ATOM 739 C C . GLY A 1 96 ? -21.194 1.409 20.360 1.00 93.31 96 GLY A C 1
ATOM 740 O O . GLY A 1 96 ? -21.305 0.221 20.086 1.00 93.31 96 GLY A O 1
ATOM 741 N N . THR A 1 97 ? -22.187 2.116 20.894 1.00 94.81 97 THR A N 1
ATOM 742 C CA . THR A 1 97 ? -23.514 1.562 21.225 1.00 94.81 97 THR A CA 1
ATOM 743 C C . THR A 1 97 ? -24.618 2.022 20.269 1.00 94.81 97 THR A C 1
ATOM 745 O O . THR A 1 97 ? -25.789 1.722 20.481 1.00 94.81 97 THR A O 1
ATOM 748 N N . GLY A 1 98 ? -24.259 2.796 19.242 1.00 93.81 98 GLY A N 1
ATOM 749 C CA . GLY A 1 98 ? -25.192 3.300 18.239 1.00 93.81 98 GLY A CA 1
ATOM 750 C C . GLY A 1 98 ? -25.556 2.257 17.176 1.00 93.81 98 GLY A C 1
ATOM 751 O O . GLY A 1 98 ? -24.963 1.176 17.135 1.00 93.81 98 GLY A O 1
ATOM 752 N N . PRO A 1 99 ? -26.510 2.585 16.288 1.00 94.56 99 PRO A N 1
ATOM 753 C CA . PRO A 1 99 ? -26.848 1.724 15.163 1.00 94.56 99 PRO A CA 1
ATOM 754 C C . PRO A 1 99 ? -25.631 1.523 14.253 1.00 94.56 99 PRO A C 1
ATOM 756 O O . PRO A 1 99 ? -24.863 2.454 13.996 1.00 94.56 99 PRO A O 1
ATOM 759 N N . GLN A 1 100 ? -25.461 0.301 13.751 1.00 93.38 100 GLN A N 1
ATOM 760 C CA . GLN A 1 100 ? -24.437 0.012 12.755 1.00 93.38 100 GLN A CA 1
ATOM 761 C C . GLN A 1 100 ? -24.869 0.598 11.400 1.00 93.38 100 GLN A C 1
ATOM 763 O O . GLN A 1 100 ? -25.994 0.330 10.975 1.00 93.38 100 GLN A O 1
ATOM 768 N N . PRO A 1 101 ? -24.009 1.369 10.709 1.00 95.12 101 PRO A N 1
ATOM 769 C CA . PRO A 1 101 ? -24.357 1.931 9.413 1.00 95.12 101 PRO A CA 1
ATOM 770 C C . PRO A 1 101 ? -24.501 0.833 8.355 1.00 95.12 101 PRO A C 1
ATOM 772 O O . PRO A 1 101 ? -23.760 -0.154 8.334 1.00 95.12 101 PRO A O 1
ATOM 775 N N . THR A 1 102 ? -25.446 1.040 7.450 1.00 95.62 102 THR A N 1
ATOM 776 C CA . THR A 1 102 ? -25.669 0.256 6.238 1.00 95.62 102 THR A CA 1
ATOM 777 C C . THR A 1 102 ? -24.935 0.880 5.050 1.00 95.62 102 THR A C 1
ATOM 779 O O . THR A 1 102 ? -24.444 2.005 5.113 1.00 95.62 102 THR A O 1
ATOM 782 N N . ALA A 1 103 ? -24.874 0.165 3.924 1.00 94.62 103 ALA A N 1
ATOM 783 C CA . ALA A 1 103 ? -24.224 0.666 2.710 1.00 94.62 103 ALA A CA 1
ATOM 784 C C . ALA A 1 103 ? -24.897 1.916 2.101 1.00 94.62 103 ALA A C 1
ATOM 786 O O . ALA A 1 103 ? -24.276 2.585 1.280 1.00 94.62 103 ALA A O 1
ATOM 787 N N . ALA A 1 104 ? -26.149 2.212 2.470 1.00 95.69 104 ALA A N 1
ATOM 788 C CA . ALA A 1 104 ? -26.883 3.385 1.996 1.00 95.69 104 ALA A CA 1
ATOM 789 C C . ALA A 1 104 ? -26.664 4.632 2.873 1.00 95.69 104 ALA A C 1
ATOM 791 O O . ALA A 1 104 ? -27.041 5.733 2.472 1.00 95.69 104 ALA A O 1
ATOM 792 N N . ASP A 1 105 ? -26.070 4.471 4.057 1.00 96.31 105 ASP A N 1
ATOM 793 C CA . ASP A 1 105 ? -25.940 5.556 5.022 1.00 96.31 105 ASP A CA 1
ATOM 794 C C . ASP A 1 105 ? -24.755 6.470 4.703 1.00 96.31 105 ASP A C 1
ATOM 796 O O . ASP A 1 105 ? -23.712 6.055 4.195 1.00 96.31 105 ASP A O 1
ATOM 800 N N . THR A 1 106 ? -24.902 7.744 5.061 1.00 95.75 106 THR A N 1
ATOM 801 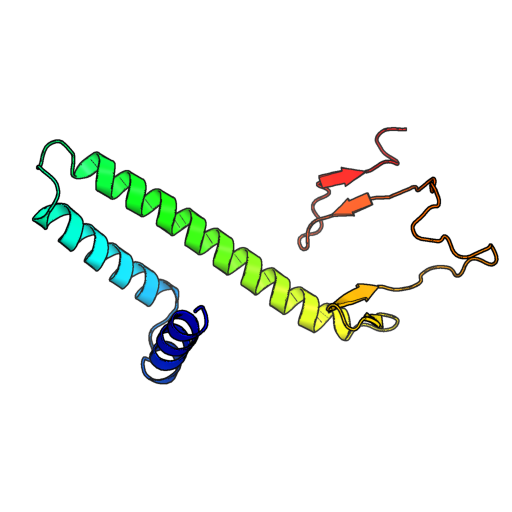C CA . THR A 1 106 ? -23.795 8.704 5.075 1.00 95.75 106 THR A CA 1
ATOM 802 C C . THR A 1 106 ? -23.256 8.819 6.492 1.00 95.75 106 THR A C 1
ATOM 804 O O . THR A 1 106 ? -24.019 9.004 7.439 1.00 95.75 106 THR A O 1
ATOM 807 N N . VAL A 1 107 ? -21.934 8.721 6.643 1.00 93.25 107 VAL A N 1
ATOM 808 C CA . VAL A 1 107 ? -21.259 8.749 7.947 1.00 93.25 107 VAL A CA 1
ATOM 809 C C . VAL A 1 107 ? -20.332 9.953 8.064 1.00 93.25 107 VAL A C 1
ATOM 811 O O . VAL A 1 107 ? -19.659 10.330 7.106 1.00 93.25 107 VAL A O 1
ATOM 814 N N . THR A 1 108 ? -20.245 10.518 9.267 1.00 93.38 108 THR A N 1
ATOM 815 C CA . THR A 1 108 ? -19.264 11.555 9.613 1.00 93.38 108 THR A CA 1
ATOM 816 C C . THR A 1 108 ? -18.145 10.922 10.427 1.00 93.38 108 THR A C 1
ATOM 818 O O . THR A 1 108 ? -18.408 10.275 11.441 1.00 93.38 108 THR A O 1
ATOM 821 N N . VAL A 1 109 ? -16.894 11.088 9.989 1.00 92.62 109 VAL A N 1
ATOM 822 C CA . VAL A 1 109 ? -15.737 10.405 10.586 1.00 92.62 109 VAL A CA 1
ATOM 823 C C . VAL A 1 109 ? -14.557 11.344 10.822 1.00 92.62 109 VAL A C 1
ATOM 825 O O . VAL A 1 109 ? -14.178 12.141 9.963 1.00 92.62 109 VAL A O 1
ATOM 828 N N . HIS A 1 110 ? -13.899 11.168 11.967 1.00 94.62 110 HIS A N 1
ATOM 829 C CA . HIS A 1 110 ? -12.534 11.642 12.165 1.00 94.62 110 HIS A CA 1
ATOM 830 C C . HIS A 1 110 ? -11.563 10.500 11.865 1.00 94.62 110 HIS A C 1
ATOM 832 O O . HIS A 1 110 ? -11.686 9.417 12.438 1.00 94.62 110 HIS A O 1
ATOM 838 N N . TYR A 1 111 ? -10.610 10.723 10.960 1.00 93.75 111 TYR A N 1
ATOM 839 C CA . TYR A 1 111 ? -9.658 9.701 10.536 1.00 93.75 111 TYR A CA 1
ATOM 840 C C . TYR A 1 111 ? -8.260 10.269 10.312 1.00 93.75 111 TYR A C 1
ATOM 842 O O . TYR A 1 111 ? -8.077 11.450 10.009 1.00 93.75 111 TYR A O 1
ATOM 850 N N . VAL A 1 112 ? -7.277 9.376 10.423 1.00 96.25 112 VAL A N 1
ATOM 851 C CA . VAL A 1 112 ? -5.881 9.612 10.054 1.00 96.25 112 VAL A CA 1
ATOM 852 C C . VAL A 1 112 ? -5.403 8.418 9.234 1.00 96.25 112 VAL A C 1
ATOM 854 O O . VAL A 1 112 ? -5.433 7.283 9.707 1.00 96.25 112 VAL A O 1
ATOM 857 N N . GLY A 1 113 ? -4.972 8.678 8.004 1.00 96.06 113 GLY A N 1
ATOM 858 C CA . GLY A 1 113 ? -4.400 7.703 7.086 1.00 96.06 113 GLY A CA 1
ATOM 859 C C . GLY A 1 113 ? -2.876 7.717 7.149 1.00 96.06 113 GLY A C 1
ATOM 860 O O . GLY A 1 113 ? -2.239 8.745 6.904 1.00 96.06 113 GLY A O 1
ATOM 861 N N . LYS A 1 114 ? -2.279 6.561 7.454 1.00 96.81 114 LYS A N 1
ATOM 862 C CA . LYS A 1 114 ? -0.823 6.363 7.482 1.00 96.81 114 LYS A CA 1
ATOM 863 C C . LYS A 1 114 ? -0.421 5.183 6.606 1.00 96.81 114 LYS A C 1
ATOM 865 O O . LYS A 1 114 ? -1.166 4.212 6.490 1.00 96.81 114 LYS A O 1
ATOM 870 N N . LEU A 1 115 ? 0.760 5.275 6.008 1.00 95.50 115 LEU A N 1
ATOM 871 C CA . LEU A 1 115 ? 1.432 4.152 5.362 1.00 95.50 115 LEU A CA 1
ATOM 872 C C . LEU A 1 115 ? 2.012 3.196 6.421 1.00 95.50 115 LEU A C 1
ATOM 874 O O . LEU A 1 115 ? 2.063 3.518 7.610 1.00 95.50 115 LEU A O 1
ATOM 878 N N . ILE A 1 116 ? 2.467 2.015 5.991 1.00 94.38 116 ILE A N 1
ATOM 879 C CA . ILE A 1 116 ? 3.023 0.978 6.885 1.00 94.38 116 ILE A CA 1
ATOM 880 C C . ILE A 1 116 ? 4.317 1.408 7.596 1.00 94.38 116 ILE A C 1
ATOM 882 O O . ILE A 1 116 ? 4.661 0.842 8.629 1.00 94.38 116 ILE A O 1
ATOM 886 N N . ASP A 1 117 ? 5.006 2.423 7.068 1.00 92.62 117 ASP A N 1
ATOM 887 C CA . ASP A 1 117 ? 6.177 3.069 7.675 1.00 92.62 117 ASP A CA 1
ATOM 888 C C . ASP A 1 117 ? 5.797 4.164 8.697 1.00 92.62 117 ASP A C 1
ATOM 890 O O . ASP A 1 117 ? 6.664 4.797 9.294 1.00 92.62 117 ASP A O 1
ATOM 894 N N . GLY A 1 118 ? 4.497 4.398 8.907 1.00 93.94 118 GLY A N 1
ATOM 895 C CA . GLY A 1 118 ? 3.964 5.412 9.811 1.00 93.94 118 GLY A CA 1
ATOM 896 C C . GLY A 1 118 ? 3.824 6.806 9.198 1.00 93.94 118 GLY A C 1
ATOM 897 O O . GLY A 1 118 ? 3.264 7.688 9.858 1.00 93.94 118 GLY A O 1
ATOM 898 N N . LYS A 1 119 ? 4.265 7.024 7.951 1.00 95.62 119 LYS A N 1
ATOM 899 C CA . LYS A 1 119 ? 4.116 8.310 7.266 1.00 95.62 119 LYS A CA 1
ATOM 900 C C . LYS A 1 119 ? 2.640 8.607 7.031 1.00 95.62 119 LYS A C 1
ATOM 902 O O . LYS A 1 119 ? 1.932 7.852 6.367 1.00 95.62 119 LYS A O 1
ATOM 907 N N . GLU A 1 120 ? 2.179 9.731 7.565 1.00 95.25 120 GLU A N 1
ATOM 908 C CA . GLU A 1 120 ? 0.823 10.214 7.329 1.00 95.25 120 GLU A CA 1
ATOM 909 C C . GLU A 1 120 ? 0.686 10.708 5.886 1.00 95.25 120 GLU A C 1
ATOM 911 O O . GLU A 1 120 ? 1.498 11.511 5.420 1.00 95.25 120 GLU A O 1
ATOM 916 N N . PHE A 1 121 ? -0.329 10.212 5.184 1.00 95.19 121 PHE A N 1
ATOM 917 C CA . PHE A 1 121 ? -0.696 10.702 3.856 1.00 95.19 121 PHE A CA 1
ATOM 918 C C . PHE A 1 121 ? -1.984 11.518 3.895 1.00 95.19 121 PHE A C 1
ATOM 920 O O . PHE A 1 121 ? -2.208 12.321 2.992 1.00 95.19 121 PHE A O 1
ATOM 927 N N . ASP A 1 122 ? -2.815 11.318 4.925 1.00 92.69 122 ASP A N 1
ATOM 928 C CA . ASP A 1 122 ? -4.047 12.067 5.067 1.00 92.69 122 ASP A CA 1
ATOM 929 C C . ASP A 1 122 ? -4.563 12.179 6.510 1.00 92.69 122 ASP A C 1
ATOM 931 O O . ASP A 1 122 ? -4.341 11.288 7.329 1.00 92.69 122 ASP A O 1
ATOM 935 N N . SER A 1 123 ? -5.288 13.251 6.832 1.00 94.50 123 SER A N 1
ATOM 936 C CA . SER A 1 123 ? -5.913 13.447 8.145 1.00 94.50 123 SER A CA 1
ATOM 937 C C . SER A 1 123 ? -7.085 14.419 8.066 1.00 94.50 123 SER A C 1
ATOM 939 O O . SER A 1 123 ? -6.910 15.579 7.690 1.00 94.50 123 SER A O 1
ATOM 941 N N . SER A 1 124 ? -8.286 13.979 8.463 1.00 90.56 124 SER A N 1
ATOM 942 C CA . SER A 1 124 ? -9.416 14.909 8.602 1.00 90.56 124 SER A CA 1
ATOM 943 C C . SER A 1 124 ? -9.238 15.840 9.796 1.00 90.56 124 SER A C 1
ATOM 945 O O . SER A 1 124 ? -9.566 17.012 9.693 1.00 90.56 124 SER A O 1
ATOM 947 N N . VAL A 1 125 ? -8.595 15.374 10.872 1.00 86.06 125 VAL A N 1
ATOM 948 C CA . VAL A 1 125 ? -8.304 16.194 12.061 1.00 86.06 125 VAL A CA 1
ATOM 949 C C . VAL A 1 125 ? -7.422 17.399 11.720 1.00 86.06 125 VAL A C 1
ATOM 951 O O . VAL A 1 125 ? -7.594 18.468 12.291 1.00 86.06 125 VAL A O 1
ATOM 954 N N . LYS A 1 126 ? -6.484 17.252 10.773 1.00 84.19 126 LYS A N 1
ATOM 955 C CA . LYS A 1 126 ? -5.648 18.376 10.315 1.00 84.19 126 LYS A CA 1
ATOM 956 C C . LYS A 1 126 ? -6.373 19.326 9.370 1.00 84.19 126 LYS A C 1
ATOM 958 O O . LYS A 1 126 ? -5.961 20.475 9.256 1.00 84.19 126 LYS A O 1
ATOM 963 N N . ARG A 1 127 ? -7.391 18.843 8.657 1.00 82.06 127 ARG A N 1
ATOM 964 C CA . ARG A 1 127 ? -8.163 19.663 7.717 1.00 82.06 127 ARG A CA 1
ATOM 965 C C . ARG A 1 127 ? -9.242 20.508 8.394 1.00 82.06 127 ARG A C 1
ATOM 967 O O . ARG A 1 127 ? -9.618 21.513 7.800 1.00 82.06 127 ARG A O 1
ATOM 974 N N . GLY A 1 128 ? -9.647 20.149 9.617 1.00 69.31 128 GLY A N 1
ATOM 975 C CA . GLY A 1 128 ? -10.736 20.787 10.364 1.00 69.31 128 GLY A CA 1
ATOM 976 C C . GLY A 1 128 ? -12.005 19.967 10.256 1.00 69.31 128 GLY A C 1
ATOM 977 O O . GLY A 1 128 ? -12.667 20.076 9.203 1.00 69.31 128 GLY A O 1
#

Mean predicted aligned error: 9.41 Å

Solvent-accessible surface area (backbone atoms only — not comparable to full-atom values): 8081 Å² total; per-residue (Å²): 143,79,63,75,67,54,54,55,61,53,55,51,59,77,75,44,101,60,55,74,68,55,52,50,52,53,52,49,52,53,52,47,53,51,37,67,74,74,39,60,76,95,48,32,66,62,52,47,52,49,52,50,54,51,48,53,51,50,50,54,51,50,52,54,49,53,52,49,53,51,48,50,65,55,52,61,71,39,90,72,40,46,72,47,98,89,66,56,71,48,62,84,87,73,89,79,89,68,86,81,81,58,97,87,59,88,82,90,78,82,49,74,43,60,49,99,87,63,52,71,80,47,45,46,71,82,72,107

Foldseek 3Di:
DPVPVVCVVVVVVVPDPADPVRVLVVVLVVQLVVLVVPPPPVCSVVSSVVSVVVSVVVVVVVVLVVVVVVLLVVVCPDPQWDADPVRDIDHPPDDDPDDDDDPPDDDDDWDWDADPVRHTPDGPVVVD

Radius of gyration: 22.6 Å; Cα contacts (8 Å, |Δi|>4): 58; chains: 1; bounding box: 48×45×56 Å